Protein AF-A0A1W6TLM3-F1 (afdb_monomer)

Foldseek 3Di:
DPPPDDPVNVCVVCVVPDPVRVVVVVVVVVVVVVVVVVVVVVVVVVVVVVVVVVVVVVVVCVVVVHDPVVVVVVVVPPPADFQFWFAAPVRDIDGHSPPDDDDPRLVRRCVVVVHDRNVRGPDDD

Secondary structure (DSSP, 8-state):
--TT--HHHHHHHGGG--HHHHHHHHHHHHHHHHHHHHHHHHHHHHHHHHHHHHHHHHHHHHHTT--HHHHHHHHHS-SS--SEEEE-TTS-EEEE-S-SSPPHHHHHHHHHHT--GGGGBSS--

Radius of gyration: 31.66 Å; Cα contacts (8 Å, |Δi|>4): 61; chains: 1; bounding box: 68×30×71 Å

Nearest PDB structures (foldseek):
  2l93-assembly1_A  TM=6.718E-01  e=6.683E-03  Salmonella enterica subsp. enterica serovar Typhimurium
  1hnr-assembly1_A  TM=6.350E-01  e=1.261E-02  Escherichia coli
  5ja1-assembly1_B  TM=6.497E-01  e=1.074E+00  Escherichia coli K-12

pLDDT: mean 85.64, std 9.92, range [45.88, 96.94]

Structure (mmCIF, N/CA/C/O backbone):
data_AF-A0A1W6TLM3-F1
#
_entry.id   AF-A0A1W6TLM3-F1
#
loop_
_atom_site.group_PDB
_atom_site.id
_atom_site.type_symbol
_atom_site.label_atom_id
_atom_site.label_alt_id
_atom_site.label_comp_id
_atom_site.label_asym_id
_atom_site.label_entity_id
_atom_site.label_seq_id
_atom_site.pdbx_PDB_ins_code
_atom_site.Cartn_x
_atom_site.Cartn_y
_atom_site.Cartn_z
_atom_site.occupancy
_atom_site.B_iso_or_equiv
_atom_site.auth_seq_id
_atom_site.auth_comp_id
_atom_site.auth_asym_id
_atom_site.auth_atom_id
_atom_site.pdbx_PDB_model_num
ATOM 1 N N . MET A 1 1 ? -8.574 -7.768 21.882 1.00 51.19 1 MET A N 1
ATOM 2 C CA . MET A 1 1 ? -9.858 -7.327 22.460 1.00 51.19 1 MET A CA 1
ATOM 3 C C . MET A 1 1 ? -10.891 -8.271 21.903 1.00 51.19 1 MET A C 1
ATOM 5 O O . MET A 1 1 ? -11.093 -8.259 20.698 1.00 51.19 1 MET A O 1
ATOM 9 N N . ASP A 1 2 ? -11.399 -9.166 22.740 1.00 53.81 2 ASP A N 1
ATOM 10 C CA . ASP A 1 2 ? -12.371 -10.164 22.311 1.00 53.81 2 ASP A CA 1
ATOM 11 C C . ASP A 1 2 ? -13.686 -9.445 21.986 1.00 53.81 2 ASP A C 1
ATOM 13 O O . ASP A 1 2 ? -14.339 -8.904 22.882 1.00 53.81 2 ASP A O 1
ATOM 17 N N . LEU A 1 3 ? -14.004 -9.315 20.695 1.00 59.47 3 LEU A N 1
ATOM 18 C CA . LEU A 1 3 ? -15.206 -8.616 20.222 1.00 59.47 3 LEU A CA 1
ATOM 19 C C . LEU A 1 3 ? -16.476 -9.465 20.408 1.00 59.47 3 LEU A C 1
ATOM 21 O O . LEU A 1 3 ? -17.569 -8.991 20.116 1.00 59.47 3 LEU A O 1
ATOM 25 N N . GLU A 1 4 ? -16.343 -10.682 20.943 1.00 71.31 4 GLU A N 1
ATOM 26 C CA . GLU A 1 4 ? -17.448 -11.584 21.282 1.00 71.31 4 GLU A CA 1
ATOM 27 C C . GLU A 1 4 ? -18.055 -11.325 22.669 1.00 71.31 4 GLU A C 1
ATOM 29 O O . GLU A 1 4 ? -19.033 -11.977 23.039 1.00 71.31 4 GLU A O 1
ATOM 34 N N . LYS A 1 5 ? -17.523 -10.363 23.445 1.00 80.06 5 LYS A N 1
ATOM 35 C CA . LYS A 1 5 ? -18.066 -10.042 24.773 1.00 80.06 5 LYS A CA 1
ATOM 36 C C . LYS A 1 5 ? -19.549 -9.692 24.681 1.00 80.06 5 LYS A C 1
ATOM 38 O O . LYS A 1 5 ? -19.948 -8.662 24.135 1.00 80.06 5 LYS A O 1
ATOM 43 N N . THR A 1 6 ? -20.370 -10.529 25.297 1.00 86.69 6 THR A N 1
ATOM 44 C CA . THR A 1 6 ? -21.808 -10.317 25.408 1.00 86.69 6 THR A CA 1
ATOM 45 C C . THR A 1 6 ? -22.104 -9.138 26.339 1.00 86.69 6 THR A C 1
ATOM 47 O O . THR A 1 6 ? -21.323 -8.792 27.231 1.00 86.69 6 THR A O 1
ATOM 50 N N . LEU A 1 7 ? -23.290 -8.533 26.209 1.00 86.38 7 LEU A N 1
ATOM 51 C CA . LEU A 1 7 ? -23.718 -7.424 27.074 1.00 86.38 7 LEU A CA 1
ATOM 52 C C . LEU A 1 7 ? -23.643 -7.775 28.574 1.00 86.38 7 LEU A C 1
ATOM 54 O O . LEU A 1 7 ? -23.386 -6.911 29.413 1.00 86.38 7 LEU A O 1
ATOM 58 N N . ARG A 1 8 ? -23.851 -9.051 28.923 1.00 87.94 8 ARG A N 1
ATOM 59 C CA . ARG A 1 8 ? -23.743 -9.550 30.301 1.00 87.94 8 ARG A CA 1
ATOM 60 C C . ARG A 1 8 ? -22.313 -9.442 30.836 1.00 87.94 8 ARG A C 1
ATOM 62 O O . ARG A 1 8 ? -22.131 -9.079 31.997 1.00 87.94 8 ARG A O 1
ATOM 69 N N . GLU A 1 9 ? -21.319 -9.750 30.015 1.00 87.12 9 GLU A N 1
ATOM 70 C CA . GLU A 1 9 ? -19.905 -9.709 30.393 1.00 87.12 9 GLU A CA 1
ATOM 71 C C . GLU A 1 9 ? -19.407 -8.272 30.506 1.00 87.12 9 GLU A C 1
ATOM 73 O O . GLU A 1 9 ? -18.792 -7.926 31.513 1.00 87.12 9 GLU A O 1
ATOM 78 N N . LEU A 1 10 ? -19.790 -7.410 29.558 1.00 86.00 10 LEU A N 1
ATOM 79 C CA . LEU A 1 10 ? -19.494 -5.975 29.618 1.00 86.00 10 LEU A CA 1
ATOM 80 C C . LEU A 1 10 ? -20.068 -5.329 30.885 1.00 86.00 10 LEU A C 1
ATOM 82 O O . LEU A 1 10 ? -19.381 -4.570 31.564 1.00 86.00 10 LEU A O 1
ATOM 86 N N . ARG A 1 11 ? -21.304 -5.681 31.268 1.00 87.62 11 ARG A N 1
ATOM 87 C CA . ARG A 1 11 ? -21.908 -5.220 32.532 1.00 87.62 11 ARG A CA 1
ATOM 88 C C . ARG A 1 11 ? -21.146 -5.704 33.764 1.00 87.62 11 ARG A C 1
ATOM 90 O O . ARG A 1 11 ? -21.075 -4.977 34.748 1.00 87.62 11 ARG A O 1
ATOM 97 N N . LYS A 1 12 ? -20.609 -6.930 33.739 1.00 89.19 12 LYS A N 1
ATOM 98 C CA . LYS A 1 12 ? -19.824 -7.486 34.853 1.00 89.19 12 LYS A CA 1
ATOM 99 C C . LYS A 1 12 ? -18.490 -6.754 35.005 1.00 89.19 12 LYS A C 1
ATOM 101 O O . LYS A 1 12 ? -18.100 -6.454 36.127 1.00 89.19 12 LYS A O 1
ATOM 106 N N . GLU A 1 13 ? -17.820 -6.469 33.895 1.00 85.88 13 GLU A N 1
ATOM 107 C CA . GLU A 1 13 ? -16.523 -5.787 33.848 1.00 85.88 13 GLU A CA 1
ATOM 108 C C . GLU A 1 13 ? -16.627 -4.306 34.224 1.00 85.88 13 GLU A C 1
ATOM 110 O O . GLU A 1 13 ? -15.820 -3.803 34.998 1.00 85.88 13 GLU A O 1
ATOM 115 N N . LEU A 1 14 ? -17.676 -3.624 33.759 1.00 87.62 14 LEU A N 1
ATOM 116 C CA . LEU A 1 14 ? -17.929 -2.214 34.064 1.00 87.62 14 LEU A CA 1
ATOM 117 C C . LEU A 1 14 ? -18.718 -2.007 35.365 1.00 87.62 14 LEU A C 1
ATOM 119 O O . LEU A 1 14 ? -19.094 -0.883 35.681 1.00 87.62 14 LEU A O 1
ATOM 123 N N . LYS A 1 15 ? -18.958 -3.066 36.150 1.00 88.12 15 LYS A N 1
ATOM 124 C CA . LYS A 1 15 ? -19.773 -3.009 37.376 1.00 88.12 15 LYS A CA 1
ATOM 125 C C . LYS A 1 15 ? -19.245 -2.001 38.404 1.00 88.12 15 LYS A C 1
ATOM 127 O O . LYS A 1 15 ? -20.033 -1.425 39.146 1.00 88.12 15 LYS A O 1
ATOM 132 N N . THR A 1 16 ? -17.928 -1.828 38.475 1.00 89.62 16 THR A N 1
ATOM 133 C CA . THR A 1 16 ? -17.255 -0.905 39.405 1.00 89.62 16 THR A CA 1
ATOM 134 C C . THR A 1 16 ? -16.839 0.409 38.747 1.00 89.62 16 THR A C 1
ATOM 136 O O . THR A 1 16 ? -16.251 1.253 39.416 1.00 89.62 16 THR A O 1
ATOM 139 N N . ALA A 1 17 ? -17.096 0.578 37.447 1.00 88.88 17 ALA A N 1
ATOM 140 C CA . ALA A 1 17 ? -16.759 1.793 36.721 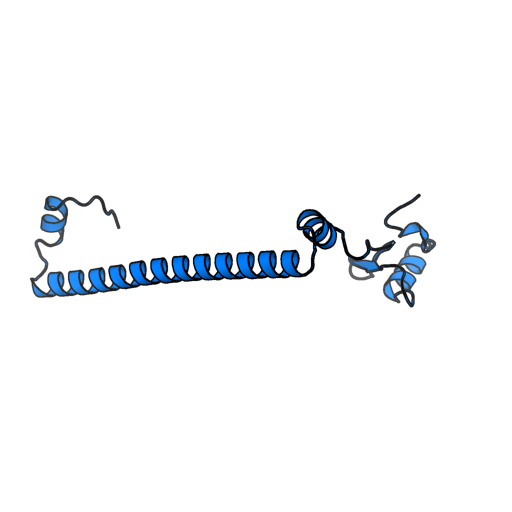1.00 88.88 17 ALA A CA 1
ATOM 141 C C . ALA A 1 17 ? -17.802 2.882 36.995 1.00 88.88 17 ALA A C 1
ATOM 143 O O . ALA A 1 17 ? -18.999 2.602 37.101 1.00 88.88 17 ALA A O 1
ATOM 144 N N . SER A 1 18 ? -17.358 4.136 37.092 1.00 92.44 18 SER A N 1
ATOM 145 C CA . SER A 1 18 ? -18.287 5.260 37.181 1.00 92.44 18 SER A CA 1
ATOM 146 C C . SER A 1 18 ? -18.906 5.557 35.812 1.00 92.44 18 SER A C 1
ATOM 148 O O . SER A 1 18 ? -18.353 5.206 34.769 1.00 92.44 18 SER A O 1
ATOM 150 N N . ILE A 1 19 ? -20.039 6.264 35.800 1.00 91.56 19 ILE A N 1
ATOM 151 C CA . ILE A 1 19 ? -20.691 6.711 34.556 1.00 91.56 19 ILE A CA 1
ATOM 152 C C . ILE A 1 19 ? -19.700 7.486 33.674 1.00 91.56 19 ILE A C 1
ATOM 154 O O . ILE A 1 19 ? -19.587 7.219 32.480 1.00 91.56 19 ILE A O 1
ATOM 158 N N . LYS A 1 20 ? -18.906 8.372 34.284 1.00 93.81 20 LYS A N 1
ATOM 159 C CA . LYS A 1 20 ? -17.904 9.191 33.594 1.00 93.81 20 LYS A CA 1
ATOM 160 C C . LYS A 1 20 ? -16.802 8.352 32.936 1.00 93.81 20 LYS A C 1
ATOM 162 O O . LYS A 1 20 ? -16.320 8.695 31.853 1.00 93.81 20 LYS A O 1
ATOM 167 N N . ASP A 1 21 ? -16.410 7.244 33.562 1.00 90.25 21 ASP A N 1
ATOM 168 C CA . ASP A 1 21 ? -15.419 6.326 32.992 1.00 90.25 21 ASP A CA 1
ATOM 169 C C . ASP A 1 21 ? -15.987 5.604 31.767 1.00 90.25 21 ASP A C 1
ATOM 171 O O . ASP A 1 21 ? -15.305 5.485 30.748 1.00 90.25 21 ASP A O 1
ATOM 175 N N . VAL A 1 22 ? -17.256 5.186 31.833 1.00 91.31 22 VAL A N 1
ATOM 176 C CA . VAL A 1 22 ? -17.960 4.553 30.708 1.00 91.31 22 VAL A CA 1
ATOM 177 C C . VAL A 1 22 ? -18.117 5.530 29.539 1.00 91.31 22 VAL A C 1
ATOM 179 O O . VAL A 1 22 ? -17.820 5.169 28.402 1.00 91.31 22 VAL A O 1
ATOM 182 N N . GLU A 1 23 ? -18.496 6.783 29.794 1.00 93.06 23 GLU A N 1
ATOM 183 C CA . GLU A 1 23 ? -18.576 7.835 28.767 1.00 93.06 23 GLU A CA 1
ATOM 184 C C . GLU A 1 23 ? -17.215 8.115 28.114 1.00 93.06 23 GLU A C 1
ATOM 186 O O . GLU A 1 23 ? -17.103 8.231 26.888 1.00 93.06 23 GLU A O 1
ATOM 191 N N . THR A 1 24 ? -16.152 8.168 28.921 1.00 92.81 24 THR A N 1
ATOM 192 C CA . THR A 1 24 ? -14.780 8.341 28.425 1.00 92.81 24 THR A CA 1
ATOM 193 C C . THR A 1 24 ? -14.364 7.153 27.558 1.00 92.81 24 THR A C 1
ATOM 195 O O . THR A 1 24 ? -13.738 7.331 26.510 1.00 92.81 24 THR A O 1
ATOM 198 N N . TYR A 1 25 ? -14.728 5.935 27.962 1.00 90.75 25 TYR A N 1
ATOM 199 C CA . TYR A 1 25 ? -14.445 4.722 27.205 1.00 90.75 25 TYR A CA 1
ATOM 200 C C . TYR A 1 25 ? -15.184 4.702 25.861 1.00 90.75 25 TYR A C 1
ATOM 202 O O . TYR A 1 25 ? -14.556 4.470 24.829 1.00 90.75 25 TYR A O 1
ATOM 210 N N . ILE A 1 26 ? -16.475 5.051 25.843 1.00 93.25 26 ILE A N 1
ATOM 211 C CA . ILE A 1 26 ? -17.269 5.205 24.613 1.00 93.25 26 ILE A CA 1
ATOM 212 C C . ILE A 1 26 ? -16.640 6.250 23.689 1.00 93.25 26 ILE A C 1
ATOM 214 O O . ILE A 1 26 ? -16.480 6.003 22.496 1.00 93.25 26 ILE A O 1
ATOM 218 N N . THR A 1 27 ? -16.224 7.394 24.233 1.00 95.56 27 THR A N 1
ATOM 219 C CA . THR A 1 27 ? -15.565 8.454 23.456 1.00 95.56 27 THR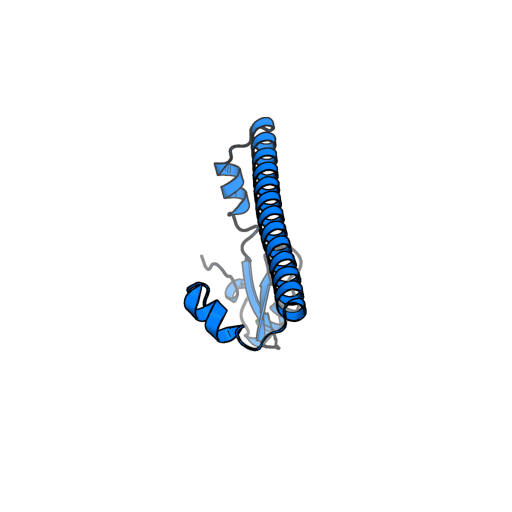 A CA 1
ATOM 220 C C . THR A 1 27 ? -14.295 7.941 22.776 1.00 95.56 27 THR A C 1
ATOM 222 O O . THR A 1 27 ? -14.081 8.183 21.587 1.00 95.56 27 T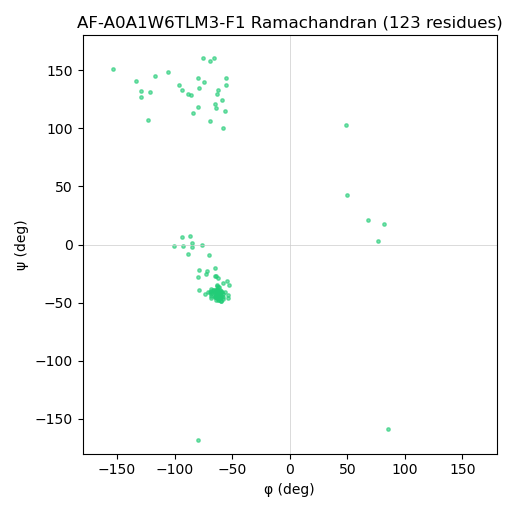HR A O 1
ATOM 225 N N . ARG A 1 28 ? -13.463 7.180 23.498 1.00 95.19 28 ARG A N 1
ATOM 226 C CA . ARG A 1 28 ? -12.246 6.576 22.934 1.00 95.19 28 ARG A CA 1
ATOM 227 C C . ARG A 1 28 ? -12.571 5.540 21.864 1.00 95.19 28 ARG A C 1
ATOM 229 O O . ARG A 1 28 ? -11.949 5.564 20.807 1.00 95.19 28 ARG A O 1
ATOM 236 N N . LEU A 1 29 ? -13.549 4.669 22.105 1.00 93.25 29 LEU A N 1
ATOM 237 C CA . LEU A 1 29 ? -13.977 3.672 21.122 1.00 93.25 29 LEU A CA 1
ATOM 238 C C . LEU A 1 29 ? -14.529 4.316 19.849 1.00 93.25 29 LEU A C 1
ATOM 240 O O . LEU A 1 29 ? -14.186 3.877 18.756 1.00 93.25 29 LEU A O 1
ATOM 244 N N . ASN A 1 30 ? -15.317 5.384 19.976 1.00 95.62 30 ASN A N 1
ATOM 245 C CA . ASN A 1 30 ? -15.804 6.145 18.829 1.00 95.62 30 ASN A CA 1
ATOM 246 C C . ASN A 1 30 ? -14.652 6.765 18.035 1.00 95.62 30 ASN A C 1
ATOM 248 O O . ASN A 1 30 ? -14.668 6.718 16.809 1.00 95.62 30 ASN A O 1
ATOM 252 N N . LYS A 1 31 ? -13.616 7.280 18.710 1.00 9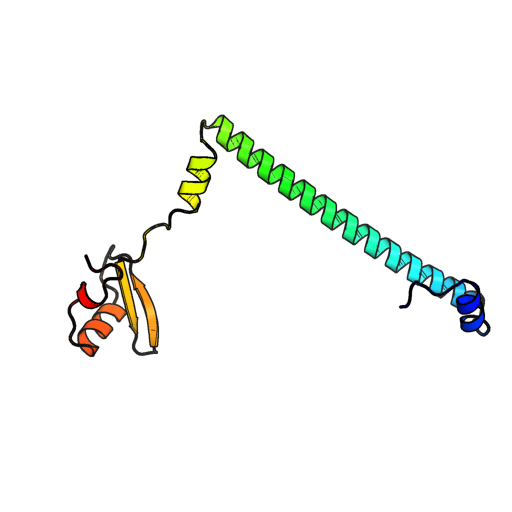6.94 31 LYS A N 1
ATOM 253 C CA . LYS A 1 31 ? -12.417 7.776 18.027 1.00 96.94 31 LYS A CA 1
ATOM 254 C C . LYS A 1 31 ? -11.714 6.668 17.234 1.00 96.94 31 LYS A C 1
ATOM 256 O O . LYS A 1 31 ? -11.442 6.863 16.055 1.00 96.94 31 LYS A O 1
ATOM 261 N N . VAL A 1 32 ? -11.500 5.496 17.840 1.00 95.88 32 VAL A N 1
ATOM 262 C CA . VAL A 1 32 ? -10.909 4.336 17.142 1.00 95.88 32 VAL A CA 1
ATOM 263 C C . VAL A 1 32 ? -11.779 3.901 15.957 1.00 95.88 32 VAL A C 1
ATOM 265 O O . VAL A 1 32 ? -11.262 3.559 14.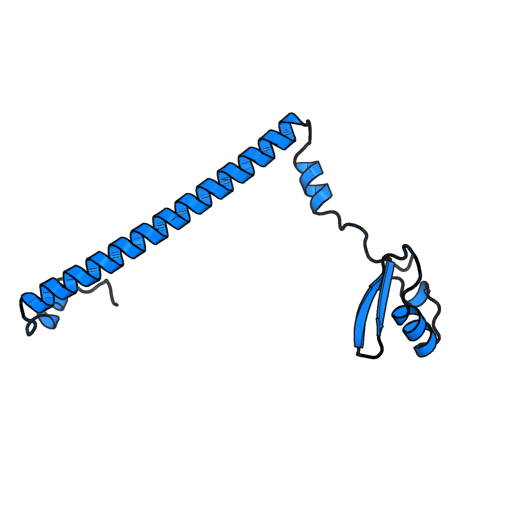896 1.00 95.88 32 VAL A O 1
ATOM 268 N N . LEU A 1 33 ? -13.106 3.929 16.108 1.00 95.50 33 LEU A N 1
ATOM 269 C CA . LEU A 1 33 ? -14.033 3.608 15.026 1.00 95.50 33 LEU A CA 1
ATOM 270 C C . LEU A 1 33 ? -13.894 4.582 13.849 1.00 95.50 33 LEU A C 1
ATOM 272 O O . LEU A 1 33 ? -13.855 4.144 12.699 1.00 95.50 33 LEU A O 1
ATOM 276 N N . GLU A 1 34 ? -13.811 5.885 14.115 1.00 96.62 34 GLU A N 1
ATOM 277 C CA . GLU A 1 34 ? -13.635 6.888 13.062 1.00 96.62 34 GLU A CA 1
ATOM 278 C C . GLU A 1 34 ? -12.273 6.775 12.369 1.00 96.62 34 GLU A C 1
ATOM 280 O O . GLU A 1 34 ? -12.216 6.851 11.142 1.00 96.62 34 GLU A O 1
ATOM 285 N N . GLU A 1 35 ? -11.201 6.493 13.115 1.00 96.00 35 GLU A N 1
ATOM 286 C CA . GLU A 1 35 ? -9.880 6.192 12.547 1.00 96.00 35 GLU A CA 1
ATOM 287 C C . GLU A 1 35 ? -9.950 4.983 11.599 1.00 96.00 35 GLU A C 1
ATOM 289 O O . GLU A 1 35 ? -9.523 5.070 10.449 1.00 96.00 35 GLU A O 1
ATOM 294 N N . LYS A 1 36 ? -10.602 3.887 12.013 1.00 94.94 36 LYS A N 1
ATOM 295 C CA . LYS A 1 36 ? -10.786 2.688 11.173 1.00 94.94 36 LYS A CA 1
ATOM 296 C C . LYS A 1 36 ? -11.613 2.954 9.916 1.00 94.94 36 LYS A C 1
ATOM 298 O O . LYS A 1 36 ? -11.315 2.417 8.848 1.00 94.94 36 LYS A O 1
ATOM 303 N N . LYS A 1 37 ? -12.661 3.777 10.016 1.00 95.56 37 LYS A N 1
ATOM 304 C CA . LYS A 1 37 ? -13.452 4.191 8.846 1.00 95.56 37 LYS A CA 1
ATOM 305 C C . LYS A 1 37 ? -12.625 5.046 7.890 1.00 95.56 37 LYS A C 1
ATOM 307 O O . LYS A 1 37 ? -12.753 4.870 6.681 1.00 95.56 37 LYS A O 1
ATOM 312 N N . LEU A 1 38 ? -11.809 5.962 8.413 1.00 96.38 38 LEU A N 1
ATOM 313 C CA . LEU A 1 38 ? -10.931 6.801 7.603 1.00 96.38 38 LEU A CA 1
ATOM 314 C C . LEU A 1 38 ? -9.886 5.960 6.865 1.00 96.38 38 LEU A C 1
ATOM 316 O O . LEU A 1 38 ? -9.777 6.104 5.653 1.00 96.38 38 LEU A O 1
ATOM 320 N N . GLU A 1 39 ? -9.204 5.042 7.556 1.00 94.38 39 GLU A N 1
ATOM 321 C CA . GLU A 1 39 ? -8.256 4.098 6.940 1.00 94.38 39 GLU A CA 1
ATOM 322 C C . GLU A 1 39 ? -8.910 3.329 5.784 1.00 94.38 39 GLU A C 1
ATOM 324 O O . GLU A 1 39 ? -8.352 3.234 4.692 1.00 94.38 39 GLU A O 1
ATOM 329 N N . LYS A 1 40 ? -10.133 2.819 5.992 1.00 95.00 40 LYS A N 1
ATOM 330 C CA . LYS A 1 40 ? -10.872 2.099 4.949 1.00 95.00 40 LYS A CA 1
ATOM 331 C C . LYS A 1 40 ? -11.216 2.993 3.753 1.00 95.00 40 LYS A C 1
ATOM 333 O O . LYS A 1 40 ? -11.087 2.540 2.621 1.00 95.00 40 LYS A O 1
ATOM 338 N N . ARG A 1 41 ? -11.647 4.239 3.986 1.00 95.44 41 ARG A N 1
ATOM 339 C CA . ARG A 1 41 ? -11.931 5.197 2.902 1.00 95.44 41 ARG A CA 1
ATOM 340 C C . ARG A 1 41 ? -10.673 5.543 2.114 1.00 95.44 41 ARG A C 1
ATOM 342 O O . ARG A 1 41 ? -10.714 5.494 0.898 1.00 95.44 41 ARG A O 1
ATOM 349 N N . GLN A 1 42 ? -9.559 5.812 2.790 1.00 94.62 42 GLN A N 1
ATOM 350 C CA . GLN A 1 42 ? -8.286 6.114 2.132 1.00 94.62 42 GLN A CA 1
ATOM 351 C C . GLN A 1 42 ? -7.777 4.933 1.300 1.00 94.62 42 GLN A C 1
ATOM 353 O O . GLN A 1 42 ? -7.299 5.125 0.187 1.00 94.62 42 GLN A O 1
ATOM 358 N N . ALA A 1 43 ? -7.908 3.705 1.810 1.00 94.56 43 ALA A N 1
ATOM 359 C CA . ALA A 1 43 ? -7.552 2.507 1.057 1.00 94.56 43 ALA A CA 1
ATOM 360 C C . ALA A 1 43 ? -8.431 2.325 -0.192 1.00 94.56 43 ALA A C 1
ATOM 362 O O . ALA A 1 43 ? -7.930 1.930 -1.242 1.00 94.56 43 ALA A O 1
ATOM 363 N N . GLU A 1 44 ? -9.726 2.623 -0.089 1.00 95.06 44 GLU A N 1
ATOM 364 C CA . GLU A 1 44 ? -10.657 2.574 -1.219 1.00 95.06 44 GLU A CA 1
ATOM 365 C C . GLU A 1 44 ? -10.360 3.673 -2.252 1.00 95.06 44 GLU A C 1
ATOM 367 O O . GLU A 1 44 ? -10.251 3.385 -3.439 1.00 95.06 44 GLU A O 1
ATOM 372 N N . GLU A 1 45 ? -10.140 4.913 -1.810 1.00 95.06 45 GLU A N 1
ATOM 373 C CA . GLU A 1 45 ? -9.750 6.034 -2.674 1.00 95.06 45 GLU A CA 1
ATOM 374 C C . GLU A 1 45 ? -8.432 5.754 -3.406 1.00 95.06 45 GLU A C 1
ATOM 376 O O . GLU A 1 45 ? -8.321 6.031 -4.599 1.00 95.06 45 GLU A O 1
ATOM 381 N N . ALA A 1 46 ? -7.446 5.160 -2.727 1.00 95.12 46 ALA A N 1
ATOM 382 C CA . ALA A 1 46 ? -6.182 4.768 -3.343 1.00 95.12 46 ALA A CA 1
ATOM 383 C C . ALA A 1 46 ? -6.378 3.700 -4.430 1.00 95.12 46 ALA A C 1
ATOM 385 O O . ALA A 1 46 ? -5.819 3.836 -5.517 1.00 95.12 46 ALA A O 1
ATOM 386 N N . ARG A 1 47 ? -7.213 2.680 -4.176 1.00 94.75 47 ARG A N 1
ATOM 387 C CA . ARG A 1 47 ? -7.555 1.656 -5.180 1.00 94.75 47 ARG A CA 1
ATOM 388 C C . ARG A 1 47 ? -8.259 2.259 -6.389 1.00 94.75 47 ARG A C 1
ATOM 390 O O . ARG A 1 47 ? -7.886 1.962 -7.517 1.00 94.75 47 ARG A O 1
ATOM 397 N N . GLN A 1 48 ? -9.235 3.135 -6.162 1.00 94.75 48 GLN A N 1
ATOM 398 C CA . GLN A 1 48 ? -9.946 3.813 -7.246 1.00 94.75 48 GLN A CA 1
ATOM 399 C C . GLN A 1 48 ? -9.012 4.724 -8.049 1.00 94.75 48 GLN A C 1
ATOM 401 O O . GLN A 1 48 ? -9.098 4.775 -9.274 1.00 94.75 48 GLN A O 1
ATOM 406 N N . ALA A 1 49 ? -8.093 5.429 -7.385 1.00 95.69 49 ALA A N 1
ATOM 407 C CA . ALA A 1 49 ? -7.088 6.247 -8.053 1.00 95.69 49 ALA A CA 1
ATOM 408 C C . ALA A 1 49 ? -6.136 5.406 -8.916 1.00 95.69 49 ALA A C 1
ATOM 410 O O . ALA A 1 49 ? -5.839 5.800 -10.045 1.00 95.69 49 ALA A O 1
ATOM 411 N N . GLU A 1 50 ? -5.693 4.253 -8.410 1.00 94.62 50 GLU A N 1
ATOM 412 C CA . GLU A 1 50 ? -4.870 3.297 -9.154 1.00 94.62 50 GLU A CA 1
ATOM 413 C C . GLU A 1 50 ? -5.620 2.750 -10.375 1.00 94.62 50 GLU A C 1
ATOM 415 O O . GLU A 1 50 ? -5.104 2.812 -11.491 1.00 94.62 50 GLU A O 1
ATOM 420 N N . GLU A 1 51 ? -6.869 2.315 -10.206 1.00 94.25 51 GLU A N 1
ATOM 421 C CA . GLU A 1 51 ? -7.701 1.811 -11.301 1.00 94.25 51 GLU A CA 1
ATOM 422 C C . GLU A 1 51 ? -7.940 2.882 -12.376 1.00 94.25 51 GLU A C 1
ATOM 424 O O . GLU A 1 51 ? -7.750 2.628 -13.567 1.00 94.25 51 GLU A O 1
ATOM 429 N N . MET A 1 52 ? -8.259 4.117 -11.975 1.00 95.31 52 MET A N 1
ATOM 430 C CA . MET A 1 52 ? -8.401 5.245 -12.902 1.00 95.31 52 MET A CA 1
ATOM 431 C C . MET A 1 52 ? -7.093 5.586 -13.626 1.00 95.31 52 MET A C 1
ATOM 433 O O . MET A 1 52 ? -7.123 6.027 -14.779 1.00 95.31 52 MET A O 1
ATOM 437 N N . ALA A 1 53 ? -5.942 5.442 -12.965 1.00 95.38 53 ALA A N 1
ATOM 438 C CA . ALA A 1 53 ? -4.642 5.654 -13.594 1.00 95.38 53 ALA A CA 1
ATOM 439 C C . ALA A 1 53 ? -4.356 4.570 -14.641 1.00 95.38 53 ALA A C 1
ATOM 441 O O . ALA A 1 53 ? -3.958 4.897 -15.760 1.00 95.38 53 ALA A O 1
ATOM 442 N N . ILE A 1 54 ? -4.631 3.303 -14.316 1.00 92.06 54 ILE A N 1
ATOM 443 C CA . ILE A 1 54 ? -4.500 2.172 -15.243 1.00 92.06 54 ILE A CA 1
ATOM 444 C C . ILE A 1 54 ? -5.404 2.375 -16.463 1.00 92.06 54 ILE A C 1
ATOM 446 O O . ILE A 1 54 ? -4.929 2.291 -17.594 1.00 92.06 54 ILE A O 1
ATOM 450 N N . GLN A 1 55 ? -6.678 2.719 -16.258 1.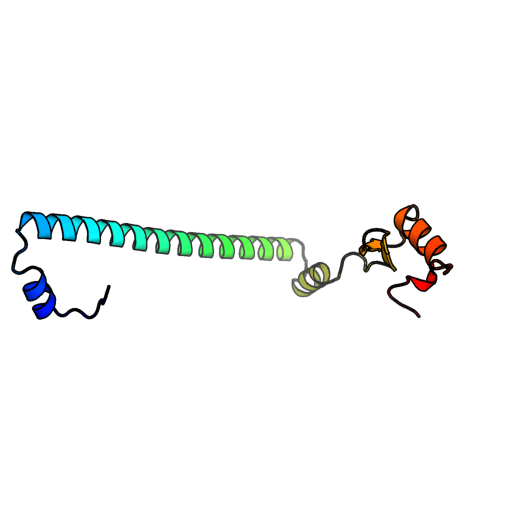00 92.94 55 GLN A N 1
ATOM 451 C CA . GLN A 1 55 ? -7.617 2.979 -17.354 1.00 92.94 55 GLN A CA 1
ATOM 452 C C . GLN A 1 55 ? -7.144 4.120 -18.264 1.00 92.94 55 GLN A C 1
ATOM 454 O O . GLN A 1 55 ? -7.210 3.997 -19.486 1.00 92.94 55 GLN A O 1
ATOM 459 N N . ARG A 1 56 ? -6.601 5.205 -17.693 1.00 93.62 56 ARG A N 1
ATOM 460 C CA . ARG A 1 56 ? -6.013 6.301 -18.481 1.00 93.62 56 ARG A CA 1
ATOM 461 C C . ARG A 1 56 ? -4.834 5.846 -19.336 1.00 93.62 56 ARG A C 1
ATOM 463 O O . ARG A 1 56 ? -4.718 6.277 -20.481 1.00 93.62 56 ARG A O 1
ATOM 470 N N . ILE A 1 57 ? -3.966 4.991 -18.797 1.00 90.81 57 ILE A N 1
ATOM 471 C CA . ILE A 1 57 ? -2.831 4.438 -19.547 1.00 90.81 57 ILE A CA 1
ATOM 472 C C . ILE A 1 57 ? -3.332 3.554 -20.693 1.00 90.81 57 ILE A C 1
ATOM 474 O O . ILE A 1 57 ? -2.854 3.703 -21.816 1.00 90.81 57 ILE A O 1
ATOM 478 N N . ILE A 1 58 ? -4.314 2.686 -20.431 1.00 89.31 58 ILE A N 1
ATOM 479 C CA . ILE A 1 58 ? -4.915 1.814 -21.450 1.00 89.31 58 ILE A CA 1
ATOM 480 C C . ILE A 1 58 ? -5.529 2.648 -22.578 1.00 89.31 58 ILE A C 1
ATOM 482 O O . ILE A 1 58 ? -5.231 2.396 -23.742 1.00 89.31 58 ILE A O 1
ATOM 486 N N . GLN A 1 59 ? -6.325 3.667 -22.243 1.00 91.31 59 GLN A N 1
ATOM 487 C CA . GLN A 1 59 ? -6.947 4.534 -23.243 1.00 91.31 59 GLN A CA 1
ATOM 488 C C . GLN A 1 59 ? -5.893 5.252 -24.096 1.00 91.31 59 GLN A C 1
ATOM 490 O O . GLN A 1 59 ? -5.970 5.229 -25.317 1.00 91.31 59 GLN A O 1
ATOM 495 N N . SER A 1 60 ? -4.861 5.820 -23.465 1.00 90.69 60 SER A N 1
ATOM 496 C CA . SER A 1 60 ? -3.763 6.490 -24.175 1.00 90.69 60 SER A CA 1
ATOM 497 C C . SER A 1 60 ? -3.017 5.547 -25.129 1.00 90.69 60 SER A C 1
ATOM 499 O O . SER A 1 60 ? -2.679 5.931 -26.247 1.00 90.69 60 SER A O 1
ATOM 501 N N . ALA A 1 61 ? -2.782 4.296 -24.719 1.00 88.44 61 ALA A N 1
ATOM 502 C CA . ALA A 1 61 ? -2.170 3.286 -25.579 1.00 88.44 61 ALA A CA 1
ATOM 503 C C . ALA A 1 61 ? -3.055 2.957 -26.792 1.00 88.44 61 ALA A C 1
ATOM 505 O O . ALA A 1 61 ? -2.561 2.922 -27.920 1.00 88.44 61 ALA A O 1
ATOM 506 N N . GLN A 1 62 ? -4.361 2.781 -26.573 1.00 88.25 62 GLN A N 1
ATOM 507 C CA . GLN A 1 62 ? -5.329 2.530 -27.642 1.00 88.25 62 GLN A CA 1
ATOM 508 C C . GLN A 1 62 ? -5.412 3.700 -28.629 1.00 88.25 62 GLN A C 1
ATOM 510 O O . GLN A 1 62 ? -5.398 3.473 -29.838 1.00 88.25 62 GLN A O 1
ATOM 515 N N . ASP A 1 63 ? -5.420 4.941 -28.135 1.00 91.69 63 ASP A N 1
ATOM 516 C CA . ASP A 1 63 ? -5.447 6.151 -28.967 1.00 91.69 63 ASP A CA 1
ATOM 517 C C . ASP A 1 63 ? -4.193 6.272 -29.856 1.00 91.69 63 ASP A C 1
ATOM 519 O O . ASP A 1 63 ? -4.249 6.820 -30.956 1.00 91.69 63 ASP A O 1
ATOM 523 N N . GLN A 1 64 ? -3.058 5.726 -29.407 1.00 90.31 64 GLN A N 1
ATOM 524 C CA . GLN A 1 64 ? -1.810 5.652 -30.177 1.00 90.31 64 GLN A CA 1
ATOM 525 C C . GLN A 1 64 ? -1.743 4.436 -31.117 1.00 90.31 64 GLN A C 1
ATOM 527 O O . GLN A 1 64 ? -0.731 4.239 -31.791 1.00 90.31 64 GLN A O 1
ATOM 532 N N . GLY A 1 65 ? -2.795 3.613 -31.170 1.00 86.38 65 GLY A N 1
ATOM 533 C CA . GLY A 1 65 ? -2.826 2.382 -31.960 1.00 86.38 65 GLY A CA 1
ATOM 534 C C . GLY A 1 65 ? -1.876 1.300 -31.439 1.00 86.38 65 GLY A C 1
ATOM 535 O O . GLY A 1 65 ? -1.482 0.415 -32.200 1.00 86.38 65 GLY A O 1
ATOM 536 N N . LEU A 1 66 ? -1.474 1.379 -30.166 1.00 84.06 66 LEU A N 1
ATOM 537 C CA . LEU A 1 66 ? -0.609 0.392 -29.533 1.00 84.06 66 LEU A CA 1
ATOM 538 C C . LEU A 1 66 ? -1.445 -0.767 -28.994 1.00 84.06 66 LEU A C 1
ATOM 540 O O . LEU A 1 66 ? -2.397 -0.582 -28.238 1.00 84.06 66 LEU A O 1
ATOM 544 N N . ASP A 1 67 ? -1.038 -1.975 -29.361 1.00 85.56 67 ASP A N 1
ATOM 545 C CA . ASP A 1 67 ? -1.610 -3.201 -28.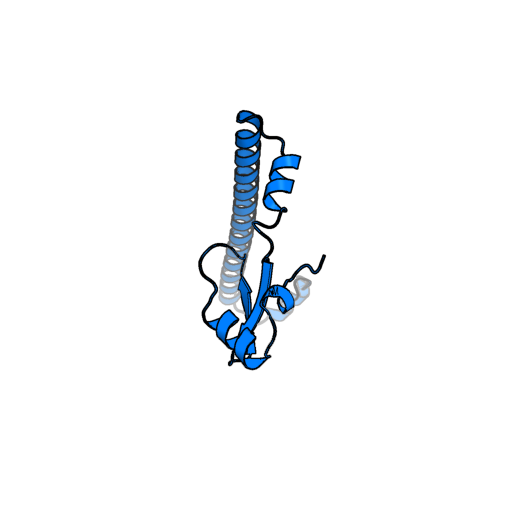825 1.00 85.56 67 ASP A CA 1
ATOM 546 C C . ASP A 1 67 ? -1.045 -3.509 -27.426 1.00 85.56 67 ASP A C 1
ATOM 548 O O . ASP A 1 67 ? 0.167 -3.422 -27.189 1.00 85.56 67 ASP A O 1
ATOM 552 N N . LEU A 1 68 ? -1.931 -3.881 -26.498 1.00 80.69 68 LEU A N 1
ATOM 553 C CA . LEU A 1 68 ? -1.600 -4.149 -25.096 1.00 80.69 68 LEU A CA 1
ATOM 554 C C . LEU A 1 68 ? -0.643 -5.336 -24.962 1.00 80.69 68 LEU A C 1
ATOM 556 O O . LEU A 1 68 ? 0.295 -5.269 -24.167 1.00 80.69 68 LEU A O 1
ATOM 560 N N . ASP A 1 69 ? -0.820 -6.384 -25.770 1.00 82.88 69 ASP A N 1
ATOM 561 C CA . ASP A 1 69 ? 0.047 -7.565 -25.728 1.00 82.88 69 ASP A CA 1
ATOM 562 C C . ASP A 1 69 ? 1.481 -7.228 -26.160 1.00 82.88 69 ASP A C 1
ATOM 564 O O . ASP A 1 69 ? 2.449 -7.685 -25.544 1.00 82.88 69 ASP A O 1
ATOM 568 N N . ASN A 1 70 ? 1.642 -6.368 -2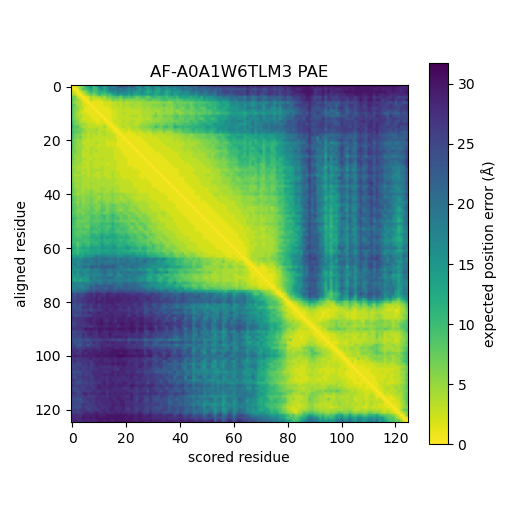7.167 1.00 80.50 70 ASN A N 1
ATOM 569 C CA . ASN A 1 70 ? 2.957 -5.888 -27.594 1.00 80.50 70 ASN A CA 1
ATOM 570 C C . ASN A 1 70 ? 3.613 -4.972 -26.551 1.00 80.50 70 ASN A C 1
ATOM 572 O O . ASN A 1 70 ? 4.816 -5.080 -26.317 1.00 80.50 70 ASN A O 1
ATOM 576 N N . LEU A 1 71 ? 2.839 -4.108 -25.887 1.00 81.12 71 LEU A N 1
ATOM 577 C CA . LEU A 1 71 ? 3.326 -3.272 -24.783 1.00 81.12 71 LEU A CA 1
ATOM 578 C C . LEU A 1 71 ? 3.818 -4.116 -23.603 1.00 81.12 71 LEU A C 1
ATOM 580 O O . LEU A 1 71 ? 4.911 -3.884 -23.087 1.00 81.12 71 LEU A O 1
ATOM 584 N N . VAL A 1 72 ? 3.042 -5.126 -23.203 1.00 83.94 72 VAL A N 1
ATOM 585 C CA . VAL A 1 72 ? 3.417 -6.054 -22.130 1.00 83.94 72 VAL A CA 1
ATOM 586 C C . VAL A 1 72 ? 4.685 -6.822 -22.502 1.00 83.94 72 VAL A C 1
ATOM 588 O O . VAL A 1 72 ? 5.601 -6.910 -21.683 1.00 83.94 72 VAL A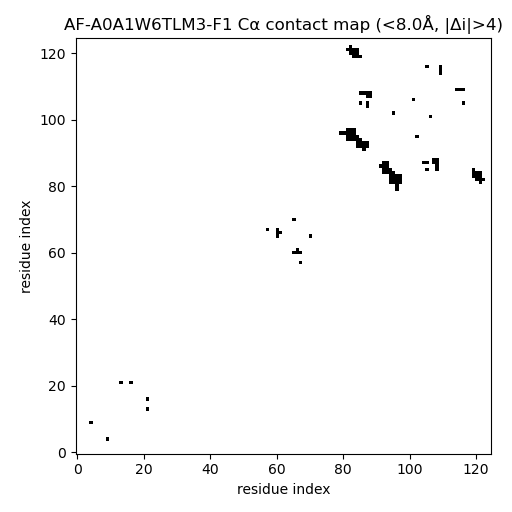 O 1
ATOM 591 N N . ARG A 1 73 ? 4.794 -7.310 -23.745 1.00 81.62 73 ARG A N 1
ATOM 592 C CA . ARG A 1 73 ? 6.013 -7.966 -24.247 1.00 81.62 73 ARG A CA 1
ATOM 593 C C . ARG A 1 73 ? 7.224 -7.038 -24.218 1.00 81.62 73 ARG A C 1
ATOM 595 O O . ARG A 1 73 ? 8.258 -7.439 -23.703 1.00 81.62 73 ARG A O 1
ATOM 602 N N . ALA A 1 74 ? 7.093 -5.793 -24.669 1.00 78.38 74 ALA A N 1
ATOM 603 C CA . ALA A 1 74 ? 8.189 -4.822 -24.665 1.00 78.38 74 ALA A CA 1
ATOM 604 C C . ALA A 1 74 ? 8.670 -4.439 -23.249 1.00 78.38 74 ALA A C 1
ATOM 606 O O . ALA A 1 74 ? 9.827 -4.060 -23.070 1.00 78.38 74 ALA A O 1
ATOM 607 N N . ILE A 1 75 ? 7.797 -4.526 -22.238 1.00 79.31 75 ILE A N 1
ATOM 608 C CA . ILE A 1 75 ? 8.158 -4.326 -20.823 1.00 79.31 75 ILE A CA 1
ATOM 609 C C . ILE A 1 75 ? 8.838 -5.575 -20.244 1.00 79.31 75 ILE A C 1
ATOM 611 O O . ILE A 1 75 ? 9.765 -5.451 -19.445 1.00 79.31 75 ILE A O 1
ATOM 615 N N . GLN A 1 76 ? 8.367 -6.767 -20.619 1.00 76.75 76 GLN A N 1
ATOM 616 C CA . GLN A 1 76 ? 8.904 -8.043 -20.135 1.00 76.75 76 GLN A CA 1
ATOM 617 C C . GLN A 1 76 ? 10.200 -8.457 -20.840 1.00 76.75 76 GLN A C 1
ATOM 619 O O . GLN A 1 76 ? 10.975 -9.237 -20.283 1.00 76.75 76 GLN A O 1
ATOM 624 N N . GLU A 1 77 ? 10.461 -7.942 -22.040 1.00 69.44 77 GLU A N 1
ATOM 625 C CA . GLU A 1 77 ? 11.737 -8.134 -22.713 1.00 69.44 77 GLU A CA 1
ATOM 626 C C . GLU A 1 77 ? 12.857 -7.446 -21.915 1.00 69.44 77 GLU A C 1
ATOM 628 O O . GLU A 1 77 ? 12.826 -6.231 -21.691 1.00 69.44 77 GLU A O 1
ATOM 633 N N . PRO A 1 78 ? 13.881 -8.195 -21.464 1.00 58.06 78 PRO A N 1
ATOM 634 C CA . PRO A 1 78 ? 14.983 -7.604 -20.729 1.00 58.06 78 PRO A CA 1
ATOM 635 C C . PRO A 1 78 ? 15.728 -6.629 -21.644 1.00 58.06 78 PRO A C 1
ATOM 637 O O . PRO A 1 78 ? 16.311 -7.030 -22.654 1.00 58.06 78 PRO A O 1
ATOM 640 N N . LYS A 1 79 ? 15.744 -5.342 -21.276 1.00 62.66 79 LYS A N 1
ATOM 641 C CA . LYS A 1 79 ? 16.583 -4.326 -21.927 1.00 62.66 79 LYS A CA 1
ATOM 642 C C . LYS A 1 79 ? 18.048 -4.762 -21.823 1.00 62.66 79 LYS A C 1
ATOM 644 O O . LYS A 1 79 ? 18.659 -4.623 -20.771 1.00 62.66 79 LYS A O 1
ATOM 649 N N . SER A 1 80 ? 18.568 -5.321 -22.917 1.00 63.25 80 SER A N 1
ATOM 650 C CA . SER A 1 80 ? 19.907 -5.908 -23.086 1.00 63.25 80 SER A CA 1
ATOM 651 C C . SER A 1 80 ? 20.321 -6.890 -21.983 1.00 63.25 80 SER A C 1
ATOM 653 O O . SER A 1 80 ? 20.772 -6.492 -20.909 1.00 63.25 80 SER A O 1
ATOM 655 N N . LYS A 1 81 ? 20.266 -8.194 -22.271 1.00 67.31 81 LYS A N 1
ATOM 656 C CA . LYS A 1 81 ? 20.962 -9.186 -21.441 1.00 67.31 81 LYS A CA 1
ATOM 657 C C . LYS A 1 81 ? 22.454 -8.811 -21.340 1.00 67.31 81 LYS A C 1
ATOM 659 O O . LYS A 1 81 ? 23.044 -8.432 -22.357 1.00 67.31 81 LYS A O 1
ATOM 664 N N . PRO A 1 82 ? 23.084 -8.896 -20.155 1.00 77.38 82 PRO A N 1
ATOM 665 C CA . PRO A 1 82 ? 24.517 -8.668 -20.042 1.00 77.38 82 PRO A CA 1
ATOM 666 C C . PRO A 1 82 ? 25.260 -9.715 -20.871 1.00 77.38 82 PRO A C 1
ATOM 668 O O . PRO A 1 82 ? 24.947 -10.903 -20.800 1.00 77.38 82 PRO A O 1
ATOM 671 N N . LYS A 1 83 ? 26.238 -9.272 -21.665 1.00 81.19 83 LYS A N 1
ATOM 672 C CA . LYS A 1 83 ? 27.055 -10.151 -22.508 1.00 81.19 83 LYS A CA 1
ATOM 673 C C . LYS A 1 83 ? 28.155 -10.840 -21.700 1.00 81.19 83 LYS A C 1
ATOM 675 O O . LYS A 1 83 ? 28.565 -11.935 -22.067 1.00 81.19 83 LYS A O 1
ATOM 680 N N . TYR A 1 84 ? 28.611 -10.208 -20.618 1.00 86.88 84 TYR A N 1
ATOM 681 C CA . TYR A 1 84 ? 29.656 -10.720 -19.739 1.00 86.88 84 TYR A CA 1
ATOM 682 C C . TYR A 1 84 ? 29.271 -10.599 -18.260 1.00 86.88 84 TYR A C 1
ATOM 684 O O . TYR A 1 84 ? 28.764 -9.551 -17.849 1.00 86.88 84 TYR A O 1
ATOM 692 N N . THR A 1 85 ? 29.607 -11.614 -17.462 1.00 86.12 85 THR A N 1
ATOM 693 C CA . THR A 1 85 ? 29.476 -11.621 -15.993 1.00 86.12 85 THR A CA 1
ATOM 694 C C . THR A 1 85 ? 30.802 -12.045 -15.357 1.00 86.12 85 THR A C 1
ATOM 696 O O . THR A 1 85 ? 31.409 -13.024 -15.792 1.00 86.12 85 THR A O 1
ATOM 699 N N . PHE A 1 86 ? 31.285 -11.307 -14.355 1.00 87.00 86 PHE A N 1
ATOM 700 C CA . PHE A 1 86 ? 32.577 -11.572 -13.707 1.00 87.00 86 PHE A CA 1
ATOM 701 C C . PHE A 1 86 ? 32.609 -11.064 -12.261 1.00 87.00 86 PHE A C 1
ATOM 703 O O . PHE A 1 86 ? 31.970 -10.064 -11.948 1.00 87.00 86 PHE A O 1
ATOM 710 N N . ASP A 1 87 ? 33.401 -11.707 -11.403 1.00 88.12 87 ASP A N 1
ATOM 711 C CA . ASP A 1 87 ? 33.604 -11.278 -10.014 1.00 88.12 87 ASP A CA 1
ATOM 712 C C . ASP A 1 87 ? 34.878 -10.434 -9.878 1.00 88.12 87 ASP A C 1
ATOM 714 O O . ASP A 1 87 ? 35.926 -10.773 -10.445 1.00 88.12 87 ASP A O 1
ATOM 718 N N . ASP A 1 88 ? 34.813 -9.341 -9.122 1.00 83.81 88 ASP A N 1
ATOM 719 C CA . ASP A 1 88 ? 35.968 -8.481 -8.847 1.00 83.81 88 ASP A CA 1
ATOM 720 C C . ASP A 1 88 ? 36.891 -9.045 -7.746 1.00 83.81 88 ASP A C 1
ATOM 722 O O . ASP A 1 88 ? 36.864 -10.236 -7.429 1.00 83.81 88 ASP A O 1
ATOM 726 N N . GLU A 1 89 ? 37.833 -8.236 -7.256 1.00 83.31 89 GLU A N 1
ATOM 727 C CA . GLU A 1 89 ? 38.790 -8.608 -6.198 1.00 83.31 89 GLU A CA 1
ATOM 728 C C . GLU A 1 89 ? 38.139 -8.715 -4.815 1.00 83.31 89 GLU A C 1
ATOM 730 O O . GLU A 1 89 ? 38.627 -9.477 -3.983 1.00 83.31 89 GLU A O 1
ATOM 735 N N . ASP A 1 90 ? 37.000 -8.052 -4.627 1.00 82.00 90 ASP A N 1
ATOM 736 C CA . ASP A 1 90 ? 36.217 -8.038 -3.394 1.00 82.00 90 ASP A CA 1
ATOM 737 C C . ASP A 1 90 ? 35.117 -9.121 -3.385 1.00 82.00 90 ASP A C 1
ATOM 739 O O . ASP A 1 90 ? 34.399 -9.283 -2.397 1.00 82.00 90 ASP A O 1
ATOM 743 N N . GLY A 1 91 ? 34.990 -9.894 -4.471 1.00 80.12 91 GLY A N 1
ATOM 744 C CA . GLY A 1 91 ? 33.993 -10.956 -4.624 1.00 80.12 91 GLY A CA 1
ATOM 745 C C . GLY A 1 91 ? 32.606 -10.460 -5.044 1.00 80.12 91 GLY A C 1
ATOM 746 O O . GLY A 1 91 ? 31.629 -11.188 -4.880 1.00 80.12 91 GLY A O 1
ATOM 747 N N . VAL A 1 92 ? 32.499 -9.239 -5.578 1.00 84.81 92 VAL A N 1
ATOM 748 C CA . VAL A 1 92 ? 31.245 -8.671 -6.089 1.00 84.81 92 VAL A CA 1
ATOM 749 C C . VAL A 1 92 ? 31.062 -9.041 -7.559 1.00 84.81 92 VAL A C 1
ATOM 751 O O . VAL A 1 92 ? 31.948 -8.821 -8.388 1.00 84.81 92 VAL A O 1
ATOM 754 N N . THR A 1 93 ? 29.884 -9.564 -7.900 1.00 86.00 93 THR A N 1
ATOM 755 C CA . THR A 1 93 ? 29.527 -9.928 -9.276 1.00 86.00 93 THR A CA 1
ATOM 756 C C . THR A 1 93 ? 29.105 -8.703 -10.090 1.00 86.00 93 THR A C 1
ATOM 758 O O . THR A 1 93 ? 28.090 -8.058 -9.813 1.00 86.00 93 THR A O 1
ATOM 761 N N . HIS A 1 94 ? 29.852 -8.418 -11.153 1.00 85.06 94 HIS A N 1
ATOM 762 C CA . HIS A 1 94 ? 29.588 -7.343 -12.108 1.00 85.06 94 HIS A CA 1
ATOM 763 C C . HIS A 1 94 ? 29.048 -7.885 -13.431 1.00 85.06 94 HIS A C 1
ATOM 765 O O . HIS A 1 94 ? 29.424 -8.964 -13.891 1.00 85.06 94 HIS A O 1
ATOM 771 N N . HIS A 1 95 ? 28.196 -7.086 -14.074 1.00 87.25 95 HIS A N 1
ATOM 772 C CA . HIS A 1 95 ? 27.553 -7.405 -15.346 1.00 87.25 95 HIS A CA 1
ATOM 773 C C . HIS A 1 95 ? 27.912 -6.345 -16.388 1.00 87.25 95 HIS A C 1
ATOM 775 O O . HIS A 1 95 ? 27.782 -5.146 -16.136 1.00 87.25 95 HIS A O 1
ATOM 781 N N . TRP A 1 96 ? 28.344 -6.768 -17.576 1.00 87.44 96 TRP A N 1
ATOM 782 C CA . TRP A 1 96 ? 28.706 -5.862 -18.662 1.00 87.44 96 TRP A CA 1
ATOM 783 C C . TRP A 1 96 ? 28.012 -6.254 -19.967 1.00 87.44 96 TRP A C 1
ATOM 785 O O . TRP A 1 96 ? 28.115 -7.383 -20.440 1.00 87.44 96 TRP A O 1
ATOM 795 N N . SER A 1 97 ? 27.319 -5.299 -20.587 1.00 80.75 97 SER A N 1
ATOM 796 C CA . SER A 1 97 ? 26.592 -5.495 -21.851 1.00 80.75 97 SER A CA 1
ATOM 797 C C . SER A 1 97 ? 27.505 -5.685 -23.069 1.00 80.75 97 SER A C 1
ATOM 799 O O . SER A 1 97 ? 27.027 -6.017 -24.149 1.00 80.75 97 SER A O 1
ATOM 801 N N . GLY A 1 98 ? 28.820 -5.482 -22.925 1.00 80.50 98 GLY A N 1
ATOM 802 C CA . GLY A 1 98 ? 29.771 -5.527 -24.040 1.00 80.50 98 GLY A CA 1
ATOM 803 C C . GLY A 1 98 ? 29.755 -4.273 -24.921 1.00 80.50 98 GLY A C 1
ATOM 804 O O . GLY A 1 98 ? 30.472 -4.224 -25.918 1.00 80.50 98 GLY A O 1
ATOM 805 N N . GLN A 1 99 ? 28.958 -3.259 -24.565 1.00 76.38 99 GLN A N 1
ATOM 806 C CA . GLN A 1 99 ? 28.916 -1.969 -25.248 1.00 76.38 99 GLN A CA 1
ATOM 807 C C . GLN A 1 99 ? 29.868 -0.972 -24.566 1.00 76.38 99 GLN A C 1
ATOM 809 O O . GLN A 1 99 ? 29.866 -0.821 -23.343 1.00 76.38 99 GLN A O 1
ATOM 814 N N . GLY A 1 100 ? 30.677 -0.265 -25.361 1.00 79.56 100 GLY A N 1
ATOM 815 C CA . GLY A 1 100 ? 31.641 0.725 -24.869 1.00 79.56 100 GLY A CA 1
ATOM 816 C C . GLY A 1 100 ? 32.991 0.130 -24.452 1.00 79.56 100 GLY A C 1
ATOM 817 O O . GLY A 1 100 ? 33.397 -0.930 -24.921 1.00 79.56 100 GLY A O 1
ATOM 818 N N . ARG A 1 101 ? 33.738 0.848 -23.604 1.00 82.88 101 ARG A N 1
ATOM 819 C CA . ARG A 1 101 ? 35.067 0.409 -23.141 1.00 82.88 101 ARG A CA 1
ATOM 820 C C . ARG A 1 101 ? 34.939 -0.726 -22.122 1.00 82.88 101 ARG A C 1
ATOM 822 O O . ARG A 1 101 ? 34.109 -0.649 -21.222 1.00 82.88 101 ARG A O 1
ATOM 829 N N . THR A 1 102 ? 35.821 -1.721 -22.219 1.00 85.25 102 THR A N 1
ATOM 830 C CA . THR A 1 102 ? 35.914 -2.825 -21.254 1.00 85.25 102 THR A CA 1
ATOM 831 C C . THR A 1 102 ? 36.192 -2.305 -19.834 1.00 85.25 102 THR A C 1
ATOM 833 O O . THR A 1 102 ? 37.208 -1.616 -19.657 1.00 85.25 102 THR A O 1
ATOM 836 N N . PRO A 1 103 ? 35.355 -2.643 -18.830 1.00 88.12 103 PRO A N 1
ATOM 837 C CA . PRO A 1 103 ? 35.552 -2.240 -17.440 1.00 88.12 103 PRO A CA 1
ATOM 838 C C . PRO A 1 103 ? 36.924 -2.658 -16.905 1.00 88.12 103 PRO A C 1
ATOM 840 O O . PRO A 1 103 ? 37.423 -3.739 -17.226 1.00 88.12 103 PRO A O 1
ATOM 843 N N . SER A 1 104 ? 37.530 -1.818 -16.062 1.00 87.19 104 SER A N 1
ATOM 844 C CA . SER A 1 104 ? 38.798 -2.139 -15.386 1.00 87.19 104 SER A CA 1
ATOM 845 C C . SER A 1 104 ? 38.688 -3.432 -14.581 1.00 87.19 104 SER A C 1
ATOM 847 O O . SER A 1 104 ? 39.577 -4.272 -14.663 1.00 87.19 104 SER A O 1
ATOM 849 N N . ALA A 1 105 ? 37.559 -3.629 -13.902 1.00 86.81 105 ALA A N 1
ATOM 850 C CA . ALA A 1 105 ? 37.290 -4.821 -13.112 1.00 86.81 105 ALA A CA 1
ATOM 851 C C . ALA A 1 105 ? 37.277 -6.111 -13.965 1.00 86.81 105 ALA A C 1
ATOM 853 O O . ALA A 1 105 ? 37.846 -7.116 -13.545 1.00 86.81 105 ALA A O 1
ATOM 854 N N . LEU A 1 106 ? 36.768 -6.073 -15.210 1.00 86.19 106 LEU A N 1
ATOM 855 C CA . LEU A 1 106 ? 36.843 -7.229 -16.119 1.00 86.19 106 LEU A CA 1
ATOM 856 C C . LEU A 1 106 ? 38.288 -7.506 -16.546 1.00 86.19 106 LEU A C 1
ATOM 858 O O . LEU A 1 106 ? 38.709 -8.658 -16.595 1.00 86.19 106 LEU A O 1
ATOM 862 N N . LYS A 1 107 ? 39.082 -6.461 -16.815 1.00 86.06 107 LYS A N 1
ATOM 863 C CA . LYS A 1 107 ? 40.507 -6.621 -17.156 1.00 86.06 107 LYS A CA 1
ATOM 864 C C . LYS A 1 107 ? 41.298 -7.234 -16.000 1.00 86.06 107 LYS A C 1
ATOM 866 O O . LYS A 1 107 ? 42.136 -8.105 -16.238 1.00 86.06 107 LYS A O 1
ATOM 871 N N . SER A 1 108 ? 41.020 -6.813 -14.767 1.00 88.00 108 SER A N 1
ATOM 872 C CA . SER A 1 108 ? 41.609 -7.411 -13.567 1.00 88.00 108 SER A CA 1
ATOM 873 C C . SER A 1 108 ? 41.199 -8.878 -13.421 1.00 88.00 108 SER A C 1
ATOM 875 O O . SER A 1 108 ? 42.069 -9.730 -13.248 1.00 88.00 108 SER A O 1
ATOM 877 N N . ALA A 1 109 ? 39.916 -9.205 -13.606 1.00 86.75 109 ALA A N 1
ATOM 878 C CA . ALA A 1 109 ? 39.424 -10.583 -13.569 1.00 86.75 109 ALA A CA 1
ATOM 879 C C . ALA A 1 109 ? 40.072 -11.475 -14.649 1.00 86.75 109 ALA A C 1
ATOM 881 O O . ALA A 1 109 ? 40.508 -12.590 -14.352 1.00 86.75 109 ALA A O 1
ATOM 882 N N . MET A 1 110 ? 40.217 -10.971 -15.882 1.00 88.38 110 MET A N 1
ATOM 883 C CA . MET A 1 110 ? 40.905 -11.661 -16.984 1.00 88.38 110 MET A CA 1
ATOM 884 C C . MET A 1 110 ? 42.370 -11.956 -16.650 1.00 88.38 110 MET A C 1
ATOM 886 O O . MET A 1 110 ? 42.838 -13.073 -16.869 1.00 88.38 110 MET A O 1
ATOM 890 N N . LYS A 1 111 ? 43.091 -10.975 -16.089 1.00 87.56 111 LYS A N 1
ATOM 891 C CA . LYS A 1 111 ? 44.498 -11.126 -15.692 1.00 87.56 111 LYS A CA 1
ATOM 892 C C . LYS A 1 111 ? 44.658 -12.097 -14.521 1.00 87.56 111 LYS A C 1
ATOM 894 O O . LYS A 1 111 ? 45.563 -12.924 -14.547 1.00 87.56 111 LYS A O 1
ATOM 899 N N . ARG A 1 112 ? 43.770 -12.023 -13.524 1.00 86.44 112 ARG A N 1
ATOM 900 C CA . ARG A 1 112 ? 43.778 -12.890 -12.337 1.00 86.44 112 ARG A CA 1
ATOM 901 C C . ARG A 1 112 ? 43.539 -14.354 -12.696 1.00 86.44 112 ARG A C 1
ATOM 903 O O . ARG A 1 112 ? 44.234 -15.227 -12.193 1.00 86.44 112 ARG A O 1
ATOM 910 N N . LEU A 1 113 ? 42.566 -14.621 -13.565 1.00 83.50 113 LEU A N 1
ATOM 911 C CA . LEU A 1 113 ? 42.197 -15.982 -13.965 1.00 83.50 113 LEU A CA 1
ATOM 912 C C . LEU A 1 113 ? 43.003 -16.500 -15.165 1.00 83.50 113 LEU A C 1
ATOM 914 O O . LEU A 1 113 ? 42.897 -17.676 -15.509 1.00 83.50 113 LEU A O 1
ATOM 918 N N . ASN A 1 114 ? 43.797 -15.633 -15.803 1.00 86.38 114 ASN A N 1
ATOM 919 C CA . ASN A 1 114 ? 44.503 -15.901 -17.055 1.00 86.38 114 ASN A CA 1
ATOM 920 C C . ASN A 1 114 ? 43.570 -16.495 -18.131 1.00 86.38 114 ASN A C 1
ATOM 922 O O . ASN A 1 114 ? 43.895 -17.476 -18.805 1.00 86.38 114 ASN A O 1
ATOM 926 N N . LYS A 1 115 ? 42.361 -15.929 -18.242 1.00 87.44 115 LYS A N 1
ATOM 927 C CA . LYS A 1 115 ? 41.323 -16.358 -19.187 1.00 87.44 115 LYS A CA 1
ATOM 928 C C . LYS A 1 115 ? 41.006 -15.248 -20.191 1.00 87.44 115 LYS A C 1
ATOM 930 O O . LYS A 1 115 ? 41.018 -14.071 -19.820 1.00 87.44 115 LYS A O 1
ATOM 935 N N . PRO A 1 116 ? 40.696 -15.602 -21.452 1.00 84.69 116 PRO A N 1
ATOM 936 C CA . PRO A 1 116 ? 40.230 -14.631 -22.435 1.00 84.69 116 PRO A CA 1
ATOM 937 C C . PRO A 1 116 ? 38.862 -14.062 -22.033 1.00 84.69 116 PRO A C 1
ATOM 939 O O . PRO A 1 116 ? 38.130 -14.678 -21.259 1.00 84.69 116 PRO A O 1
ATOM 942 N N . GLN A 1 117 ? 38.501 -12.904 -22.594 1.00 83.25 117 GLN A N 1
ATOM 943 C CA . GLN A 1 117 ? 37.226 -12.221 -22.328 1.00 83.25 117 GLN A CA 1
ATOM 944 C C . GLN A 1 117 ? 36.016 -13.149 -22.547 1.00 83.25 117 GLN A C 1
ATOM 946 O O . GLN A 1 117 ? 35.051 -13.105 -21.790 1.00 83.25 117 GLN A O 1
ATOM 951 N N . ASP A 1 118 ? 36.110 -14.042 -23.532 1.00 84.19 118 ASP A N 1
ATOM 952 C CA . ASP A 1 118 ? 35.066 -15.002 -23.902 1.00 84.19 118 ASP A CA 1
ATOM 953 C C . ASP A 1 118 ? 34.759 -16.035 -22.811 1.00 84.19 118 ASP A C 1
ATOM 955 O O . ASP A 1 118 ? 33.679 -16.616 -22.773 1.00 84.19 118 ASP A O 1
ATOM 959 N N . TYR A 1 119 ? 35.678 -16.249 -21.870 1.00 85.00 119 TYR A N 1
ATOM 960 C CA . TYR A 1 119 ? 35.417 -17.116 -20.724 1.00 85.00 119 TYR A CA 1
ATOM 961 C C . TYR A 1 119 ? 34.294 -16.576 -19.825 1.00 85.00 119 TYR A C 1
ATOM 963 O O . TYR A 1 119 ? 33.605 -17.361 -19.177 1.00 85.00 119 TYR A O 1
ATOM 971 N N . PHE A 1 120 ? 34.103 -15.255 -19.819 1.00 84.56 120 PHE A N 1
ATOM 972 C CA . PHE A 1 120 ? 33.119 -14.548 -19.002 1.00 84.56 120 PHE A CA 1
ATOM 973 C C . PHE A 1 120 ? 31.793 -14.308 -19.739 1.00 84.56 120 PHE A C 1
ATOM 975 O O . PHE A 1 120 ? 30.945 -13.589 -19.217 1.00 84.56 120 PHE A O 1
ATOM 982 N N . LEU A 1 121 ? 31.616 -14.855 -20.952 1.00 84.94 121 LEU A N 1
ATOM 983 C CA . LEU A 1 121 ? 30.371 -14.747 -21.717 1.00 84.94 121 LEU A CA 1
ATOM 984 C C . LEU A 1 121 ? 29.219 -15.432 -20.977 1.00 84.94 121 LEU A C 1
ATOM 986 O O . LEU A 1 121 ? 29.321 -16.599 -20.597 1.00 84.94 121 LEU A O 1
ATOM 990 N N . THR A 1 122 ? 28.106 -14.719 -20.833 1.00 78.75 122 THR A N 1
ATOM 991 C CA . THR A 1 122 ? 26.881 -15.240 -20.206 1.00 78.75 122 THR A CA 1
ATOM 992 C C . THR A 1 122 ? 26.154 -16.251 -21.099 1.00 78.75 122 THR A C 1
ATOM 994 O O . THR A 1 122 ? 25.458 -17.127 -20.598 1.00 78.75 122 THR A O 1
ATOM 997 N N . GLU A 1 123 ? 26.343 -16.165 -22.419 1.00 67.81 123 GLU A N 1
ATOM 998 C CA . GLU A 1 123 ? 25.834 -17.117 -23.409 1.00 67.81 123 GLU A CA 1
ATOM 999 C C . GLU A 1 123 ? 27.037 -17.662 -24.206 1.00 67.81 123 GLU A C 1
ATOM 1001 O O . GLU A 1 123 ? 27.653 -16.944 -24.997 1.00 67.81 123 GLU A O 1
ATOM 1006 N N . LYS A 1 124 ? 27.419 -18.922 -23.953 1.00 55.81 124 LYS A N 1
ATOM 1007 C CA . LYS A 1 124 ? 28.355 -19.663 -24.812 1.00 55.81 124 LYS A CA 1
ATOM 1008 C C . LYS A 1 124 ? 27.539 -20.264 -25.948 1.00 55.81 124 LYS A C 1
ATOM 1010 O O . LYS A 1 124 ? 26.688 -21.108 -25.683 1.00 55.81 124 LYS A O 1
ATOM 1015 N N . ASN A 1 125 ? 27.771 -19.786 -27.164 1.00 45.88 125 ASN A N 1
ATOM 1016 C CA . ASN A 1 125 ? 27.231 -20.404 -28.372 1.00 45.88 125 ASN A CA 1
ATOM 1017 C C . ASN A 1 125 ? 28.076 -21.625 -28.749 1.00 45.88 125 ASN A C 1
ATOM 1019 O O . ASN A 1 125 ? 29.317 -21.525 -28.593 1.00 45.88 125 ASN A O 1
#

Sequence (125 aa):
MDLEKTLRELRKELKTASIKDVETYITRLNKVLEEKKLEKRQAEEARQAEEMAIQRIIQSAQDQGLDLDNLVRAIQEPKSKPKYTFDDEDGVTHHWSGQGRTPSALKSAMKRLNKPQDYFLTEKN

InterPro domains:
  IPR027454 Histone-like protein H-NS, N-terminal [G3DSA:1.10.287.1050] (5-78)
  IPR037150 Histone-like protein H-NS, C-terminal domain superfamily [G3DSA:4.10.430.10] (84-118)
  IPR054180 DNA-binding protein H-NS-like, N-terminal domain [PF22470] (7-73)

Mean predicted aligned error: 13.71 Å

Organism: Vibrio alginolyticus (NCBI:txid663)

Solvent-accessible surface area (backbone atoms only — not comparable to full-atom values): 7472 Å² total; per-residue (Å²): 130,77,86,79,66,46,73,70,53,53,50,61,71,47,64,84,54,51,71,69,54,53,53,53,49,51,53,52,52,50,50,54,50,51,51,53,51,49,53,51,49,52,55,50,53,50,51,52,52,50,51,53,50,51,51,52,52,53,50,54,35,50,76,70,72,48,55,67,70,58,53,52,47,64,70,70,49,72,85,71,70,52,42,29,49,50,51,42,96,88,68,51,80,46,74,38,65,77,73,80,81,82,54,68,56,57,55,50,38,27,63,75,68,72,43,63,76,74,75,31,38,67,72,83,130